Protein AF-Q4T1U1-F1 (afdb_monomer)

Secondary structure (DSSP, 8-state):
---------S--HHHHHHHHHHHHHHHHHHHHHHHHHHHHHHHHHHHHHHHHHHHHHHHHHHHHHHHHHHHHHHHHHHHHHHHHHHHHHHHHHHHHHHHHHEEEEEEEE-SSEEEEEEEE--SS-S----PPPEEEEEEE-TTS-EEEE-----

pLDDT: mean 87.22, std 16.29, range [34.69, 98.75]

Organism: Tetraodon nigroviridis (NCBI:txid99883)

Nearest PDB structures (foldseek):
  2ckq-assembly1_A  TM=6.109E-01  e=9.818E-01  Homo sapiens
  8bi5-assembly1_A  TM=6.460E-01  e=3.089E+00  Homo sapiens
  6m1u-assembly1_A  TM=4.892E-01  e=1.553E+00  Homo sapiens
  3g15-assembly1_A  TM=6.354E-01  e=3.669E+00  Homo sapiens
  2ckq-assembly1_B  TM=6.190E-01  e=4.357E+00  Homo sapiens

Sequence (154 aa):
MTQAGTSQPEGGARGRWKALKAESRSWVEQTEDLLWSLQDRIQQVHSRRQKVSELIQDLDHRKQQSVQLREARAEEGRRQLTERQQVGDKLQVQLSVLQELMQCHLLSIDQSELSVELRPRPPCSDQTSELDPLRLSVSWSQGDHFQLQVPAIS

Foldseek 3Di:
DDDDDDDDPPDPPVNVVVVVVVVVVVVVVVVVVVVVVVVVVVVVVVVVVVVVVVVVVVVVVVVVVVVVVVVVVVVVVVVVVVVVVVVVVVVVVVVVVQVVQWDKAFPDDDPFKTKIWIFGDDPDDPDDDRDDIWIWMWGHDPPPDIDIDTDDDD

Structure (mmCIF, N/CA/C/O backbone):
data_AF-Q4T1U1-F1
#
_entry.id   AF-Q4T1U1-F1
#
loop_
_atom_site.group_PDB
_atom_site.id
_atom_site.type_symbol
_atom_site.label_atom_id
_atom_site.label_alt_id
_atom_site.label_comp_id
_atom_site.label_asym_id
_atom_site.label_entity_id
_atom_site.label_seq_id
_atom_site.pdbx_PDB_ins_code
_atom_site.Cartn_x
_atom_site.Cartn_y
_atom_site.Cartn_z
_atom_site.occupancy
_atom_site.B_iso_or_equiv
_atom_site.auth_seq_id
_atom_site.auth_comp_id
_atom_site.auth_asym_id
_atom_site.auth_atom_id
_atom_site.pdbx_PDB_model_num
ATOM 1 N N . MET A 1 1 ? 59.761 -30.816 -67.387 1.00 34.69 1 MET A N 1
ATOM 2 C CA . MET A 1 1 ? 60.739 -29.741 -67.116 1.00 34.69 1 MET A CA 1
ATOM 3 C C . MET A 1 1 ? 60.367 -28.590 -68.038 1.00 34.69 1 MET A C 1
ATOM 5 O O . MET A 1 1 ? 60.332 -28.836 -69.229 1.00 34.69 1 MET A O 1
ATOM 9 N N . THR A 1 2 ? 59.958 -27.387 -67.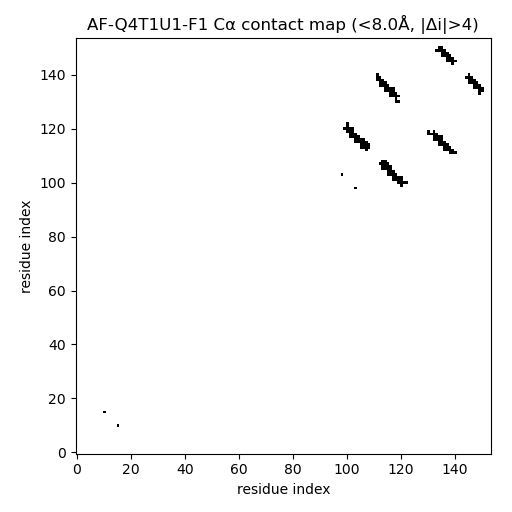641 1.00 36.94 2 THR A N 1
ATOM 10 C CA . THR A 1 2 ? 59.922 -26.639 -66.366 1.00 36.94 2 THR A CA 1
ATOM 11 C C . THR A 1 2 ? 59.009 -25.429 -66.696 1.00 36.94 2 THR A C 1
ATOM 13 O O . THR A 1 2 ? 59.142 -24.896 -67.791 1.00 36.94 2 THR A O 1
ATOM 16 N N . GLN A 1 3 ? 57.886 -25.203 -65.990 1.00 43.34 3 GLN A N 1
ATOM 17 C C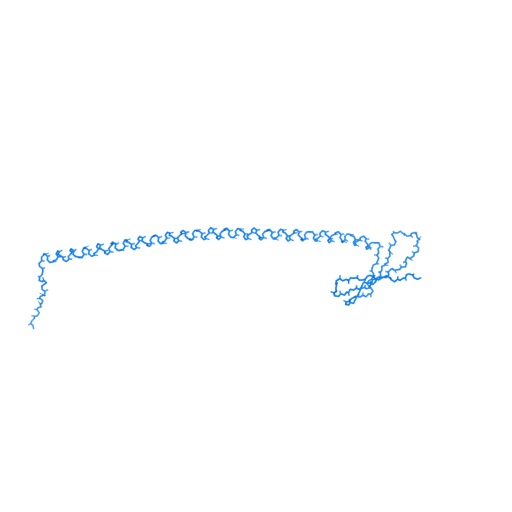A . GLN A 1 3 ? 57.668 -24.076 -65.044 1.00 43.34 3 GLN A CA 1
ATOM 18 C C . GLN A 1 3 ? 58.018 -22.679 -65.621 1.00 43.34 3 GLN A C 1
ATOM 20 O O . GLN A 1 3 ? 59.066 -22.525 -66.223 1.00 43.34 3 GLN A O 1
ATOM 25 N N . ALA A 1 4 ? 57.311 -21.573 -65.395 1.00 41.84 4 ALA A N 1
ATOM 26 C CA . ALA A 1 4 ? 56.090 -21.218 -64.673 1.00 41.84 4 ALA A CA 1
ATOM 27 C C . ALA A 1 4 ? 55.828 -19.719 -64.955 1.00 41.84 4 ALA A C 1
ATOM 29 O O . ALA A 1 4 ? 56.787 -18.978 -65.143 1.00 41.84 4 ALA A O 1
ATOM 30 N N . GLY A 1 5 ? 54.568 -19.279 -64.830 1.00 42.78 5 GLY A N 1
ATOM 31 C CA . GLY A 1 5 ? 54.199 -17.901 -64.464 1.00 42.78 5 GLY A CA 1
ATOM 32 C C . GLY A 1 5 ? 54.347 -16.837 -65.566 1.00 42.78 5 GLY A C 1
ATOM 33 O O . GLY A 1 5 ? 55.199 -16.931 -66.430 1.00 42.78 5 GLY A O 1
ATOM 34 N N . THR A 1 6 ? 53.546 -15.781 -65.627 1.00 40.78 6 THR A N 1
ATOM 35 C CA . THR A 1 6 ? 52.566 -15.229 -64.689 1.00 40.78 6 THR A CA 1
ATOM 36 C C . THR A 1 6 ? 51.543 -14.433 -65.501 1.00 40.78 6 THR A C 1
ATOM 38 O O . THR A 1 6 ? 51.885 -13.672 -66.403 1.00 40.78 6 THR A O 1
ATOM 41 N N . SER A 1 7 ? 50.264 -14.620 -65.193 1.00 50.56 7 SER A N 1
ATOM 42 C CA . SER A 1 7 ? 49.146 -13.895 -65.794 1.00 50.56 7 SER A CA 1
ATOM 43 C C . SER A 1 7 ? 49.225 -12.418 -65.391 1.00 50.56 7 SER A C 1
ATOM 45 O O . SER A 1 7 ? 48.908 -12.056 -64.260 1.00 50.56 7 SER A O 1
ATOM 47 N N . GLN A 1 8 ? 49.700 -11.563 -66.293 1.00 52.97 8 GLN A N 1
ATOM 48 C CA . GLN A 1 8 ? 49.805 -10.121 -66.077 1.00 52.97 8 GLN A CA 1
ATOM 49 C C . GLN A 1 8 ? 48.425 -9.472 -66.295 1.00 52.97 8 GLN A C 1
ATOM 51 O O . GLN A 1 8 ? 47.844 -9.666 -67.364 1.00 52.97 8 GLN A O 1
ATOM 56 N N . PRO A 1 9 ? 47.856 -8.718 -65.333 1.00 53.97 9 PRO A N 1
ATOM 57 C CA . PRO A 1 9 ? 46.561 -8.086 -65.535 1.00 53.97 9 PRO A CA 1
ATOM 58 C C . PRO A 1 9 ? 46.718 -6.916 -66.511 1.00 53.97 9 PRO A C 1
ATOM 60 O O . PRO A 1 9 ? 47.520 -6.006 -66.301 1.00 53.97 9 PRO A O 1
ATOM 63 N N . GLU A 1 10 ? 45.933 -6.950 -67.582 1.00 55.19 10 GLU A N 1
ATOM 64 C CA . GLU A 1 10 ? 45.975 -6.092 -68.775 1.00 55.19 10 GLU A CA 1
ATOM 65 C C . GLU A 1 10 ? 45.545 -4.620 -68.547 1.00 55.19 10 GLU A C 1
ATOM 67 O O . GLU A 1 10 ? 45.010 -3.944 -69.424 1.00 55.19 10 GLU A O 1
ATOM 72 N N . GLY A 1 11 ? 45.768 -4.076 -67.350 1.00 61.84 11 GLY A N 1
ATOM 73 C CA . GLY A 1 11 ? 45.411 -2.708 -66.989 1.00 61.84 11 GLY A CA 1
ATOM 74 C C . GLY A 1 11 ? 46.605 -1.964 -66.412 1.00 61.84 11 GLY A C 1
ATOM 75 O O . GLY A 1 11 ? 46.918 -2.121 -65.236 1.00 61.84 11 GLY A O 1
ATOM 76 N N . GLY A 1 12 ? 47.248 -1.109 -67.212 1.00 82.88 12 GLY A N 1
ATOM 77 C CA . GLY A 1 12 ? 48.345 -0.245 -66.752 1.00 82.88 12 GLY A CA 1
ATOM 78 C C . GLY A 1 12 ? 47.951 0.702 -65.601 1.00 82.88 12 GLY A C 1
ATOM 79 O O . GLY A 1 12 ? 46.837 0.658 -65.078 1.00 82.88 12 GLY A O 1
ATOM 80 N N . ALA A 1 13 ? 48.838 1.629 -65.224 1.00 86.12 13 ALA A N 1
ATOM 81 C CA . ALA A 1 13 ? 48.653 2.549 -64.086 1.00 86.12 13 ALA A CA 1
ATOM 82 C C . ALA A 1 13 ? 47.257 3.220 -64.009 1.00 86.12 13 ALA A C 1
ATOM 84 O O . ALA A 1 13 ? 46.685 3.367 -62.929 1.00 86.12 13 ALA A O 1
ATOM 85 N N . ARG A 1 14 ? 46.656 3.544 -65.163 1.00 86.06 14 ARG A N 1
ATOM 86 C CA . ARG A 1 14 ? 45.289 4.080 -65.282 1.00 86.06 14 ARG A CA 1
ATOM 87 C C . ARG A 1 14 ? 44.198 3.134 -64.762 1.00 86.06 14 ARG A C 1
ATOM 89 O O . ARG A 1 14 ? 43.243 3.608 -64.153 1.00 86.06 14 ARG A O 1
ATOM 96 N N . GLY A 1 15 ? 44.291 1.835 -65.044 1.00 88.88 15 GLY A N 1
ATOM 97 C CA . GLY A 1 15 ? 43.314 0.837 -64.593 1.00 88.88 15 GLY A CA 1
ATOM 98 C C . GLY A 1 15 ? 43.328 0.698 -63.073 1.00 88.88 15 GLY A C 1
ATOM 99 O O . GLY A 1 15 ? 42.284 0.807 -62.434 1.00 88.88 15 GLY A O 1
ATOM 100 N N . ARG A 1 16 ? 44.530 0.598 -62.492 1.00 90.62 16 ARG A N 1
ATOM 101 C CA . ARG A 1 16 ? 44.741 0.557 -61.035 1.00 90.62 16 ARG A CA 1
ATOM 102 C C . ARG A 1 16 ? 44.213 1.811 -60.332 1.00 90.62 16 ARG A C 1
ATOM 104 O O . ARG A 1 16 ? 43.533 1.701 -59.321 1.00 90.62 16 ARG A O 1
ATOM 111 N N . TRP A 1 17 ? 44.448 2.996 -60.902 1.00 88.56 17 TRP A N 1
ATOM 112 C CA . TRP A 1 17 ? 43.911 4.256 -60.371 1.00 88.56 17 TRP A CA 1
ATOM 113 C C . TRP A 1 17 ? 42.379 4.323 -60.407 1.00 88.56 17 TRP A C 1
ATOM 115 O O . TRP A 1 17 ? 41.758 4.844 -59.483 1.00 88.56 17 TRP A O 1
ATOM 125 N N . LYS A 1 18 ? 41.746 3.790 -61.459 1.00 93.62 18 LYS A N 1
ATOM 126 C CA . LYS A 1 18 ? 40.280 3.707 -61.534 1.00 93.62 18 LYS A CA 1
ATOM 127 C C . LYS A 1 18 ? 39.702 2.748 -60.496 1.00 93.62 18 LYS A C 1
ATOM 129 O O . LYS A 1 18 ? 38.710 3.105 -59.871 1.00 93.62 18 LYS A O 1
ATOM 134 N N . ALA A 1 19 ? 40.321 1.580 -60.316 1.00 93.94 19 ALA A N 1
ATOM 135 C CA . ALA A 1 19 ? 39.912 0.612 -59.301 1.00 93.94 19 ALA A CA 1
ATOM 136 C C . ALA A 1 19 ? 40.001 1.223 -57.896 1.00 93.94 19 ALA A C 1
ATOM 138 O O . ALA A 1 19 ? 39.010 1.232 -57.176 1.00 93.94 19 ALA A O 1
ATOM 139 N N . LEU A 1 20 ? 41.130 1.862 -57.573 1.00 94.88 20 LEU A N 1
ATOM 140 C CA . LEU A 1 20 ? 41.321 2.542 -56.291 1.00 94.88 20 LEU A CA 1
ATOM 141 C C . LEU A 1 20 ? 40.306 3.674 -56.066 1.00 94.88 20 LEU A C 1
ATOM 143 O O . LEU A 1 20 ? 39.796 3.849 -54.966 1.00 94.88 20 LEU A O 1
ATOM 147 N N . LYS A 1 21 ? 39.971 4.447 -57.106 1.00 94.94 21 LYS A N 1
ATOM 148 C CA . LYS A 1 21 ? 38.922 5.474 -57.014 1.00 94.94 21 LYS A CA 1
ATOM 149 C C . LYS A 1 21 ? 37.540 4.886 -56.747 1.00 94.94 21 LYS A C 1
ATOM 151 O O . LYS A 1 21 ? 36.772 5.495 -56.011 1.00 94.94 21 LYS A O 1
ATOM 156 N N . ALA A 1 22 ? 37.205 3.764 -57.380 1.00 94.81 22 ALA A N 1
ATOM 157 C CA . ALA A 1 22 ? 35.930 3.089 -57.159 1.00 94.81 22 ALA A CA 1
ATOM 158 C C . ALA A 1 22 ? 35.849 2.528 -55.732 1.00 94.81 22 ALA A C 1
ATOM 160 O O . ALA A 1 22 ? 34.850 2.740 -55.053 1.00 94.81 22 ALA A O 1
ATOM 161 N N . GLU A 1 23 ? 36.930 1.910 -55.256 1.00 95.12 23 GLU A N 1
AT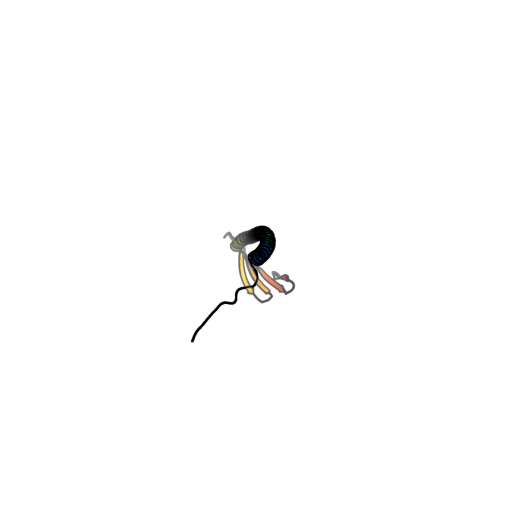OM 162 C CA . GLU A 1 23 ? 37.063 1.429 -53.879 1.00 95.12 23 GLU A CA 1
ATOM 163 C C . GLU A 1 23 ? 36.956 2.575 -52.866 1.00 95.12 23 GLU A C 1
ATOM 165 O O . GLU A 1 23 ? 36.175 2.490 -51.926 1.00 95.12 23 GLU A O 1
ATOM 170 N N . SER A 1 24 ? 37.651 3.692 -53.103 1.00 95.31 24 SER A N 1
ATOM 171 C CA . SER A 1 24 ? 37.570 4.875 -52.242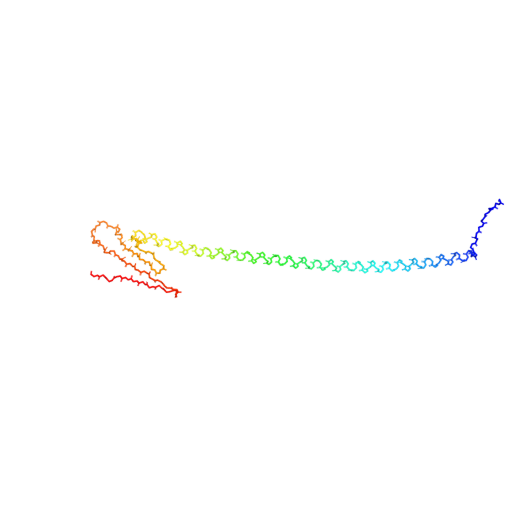 1.00 95.31 24 SER A CA 1
ATOM 172 C C . SER A 1 24 ? 36.153 5.451 -52.168 1.00 95.31 24 SER A C 1
ATOM 174 O O . SER A 1 24 ? 35.734 5.835 -51.082 1.00 95.31 24 SER A O 1
ATOM 176 N N . ARG A 1 25 ? 35.397 5.489 -53.277 1.00 95.88 25 ARG A N 1
ATOM 177 C CA . ARG A 1 25 ? 33.985 5.920 -53.258 1.00 95.88 25 ARG A CA 1
ATOM 178 C C . ARG A 1 25 ? 33.100 4.953 -52.483 1.00 95.88 25 ARG A C 1
ATOM 180 O O . ARG A 1 25 ? 32.321 5.400 -51.656 1.00 95.88 25 ARG A O 1
ATOM 187 N N . SER A 1 26 ? 33.261 3.651 -52.712 1.00 96.31 26 SER A N 1
ATOM 188 C CA . SER A 1 26 ? 32.488 2.634 -51.996 1.00 96.31 26 SER A CA 1
ATOM 189 C C . SER A 1 26 ? 32.765 2.667 -50.494 1.00 96.31 26 SER A C 1
ATOM 191 O O . SER A 1 26 ? 31.846 2.526 -49.698 1.00 96.31 26 SER A O 1
ATOM 193 N N . TRP A 1 27 ? 34.014 2.908 -50.090 1.00 96.50 27 TRP A N 1
ATOM 194 C CA . TRP A 1 27 ? 34.359 3.070 -48.680 1.00 96.50 27 TRP A CA 1
ATOM 195 C C . TRP A 1 27 ? 33.699 4.311 -48.069 1.00 96.50 27 TRP A C 1
ATOM 197 O O . TRP A 1 27 ? 33.177 4.229 -46.963 1.00 96.50 27 TRP A O 1
ATOM 207 N N . VAL A 1 28 ? 33.662 5.432 -48.801 1.00 97.00 28 VAL A N 1
ATOM 208 C CA . VAL A 1 28 ? 32.955 6.647 -48.363 1.00 97.00 28 VAL A CA 1
ATOM 209 C C . VAL A 1 28 ? 31.465 6.368 -48.163 1.00 97.00 28 VAL A C 1
ATOM 211 O O . VAL A 1 28 ? 30.957 6.632 -47.077 1.00 97.00 28 VAL A O 1
ATOM 214 N N . GLU A 1 29 ? 30.798 5.755 -49.142 1.00 97.19 29 GLU A N 1
ATOM 215 C CA . GLU A 1 29 ? 29.378 5.377 -49.039 1.00 97.19 29 GLU A CA 1
ATOM 216 C C . GLU A 1 29 ? 29.127 4.470 -47.820 1.00 97.19 29 GLU A C 1
ATOM 218 O O . GLU A 1 29 ? 28.255 4.748 -47.001 1.00 97.19 29 GLU A O 1
ATOM 223 N N . GLN A 1 30 ? 29.966 3.447 -47.617 1.00 97.38 30 GLN A N 1
ATOM 224 C CA . GLN A 1 30 ? 29.866 2.556 -46.453 1.00 97.38 30 GLN A CA 1
ATOM 225 C C . GLN A 1 30 ? 30.055 3.297 -45.123 1.00 97.38 30 GLN A C 1
ATOM 227 O O . GLN A 1 30 ? 29.373 2.999 -44.139 1.00 97.38 30 GLN A O 1
ATOM 232 N N . THR A 1 31 ? 30.988 4.252 -45.060 1.00 97.25 31 THR A N 1
ATOM 233 C CA . THR A 1 31 ? 31.178 5.061 -43.852 1.00 97.25 31 THR A CA 1
ATOM 234 C C . THR A 1 31 ? 30.015 6.014 -43.599 1.00 97.25 31 THR A C 1
ATOM 236 O O . THR A 1 31 ? 29.643 6.195 -42.441 1.00 97.25 31 THR A O 1
ATOM 239 N N . GLU A 1 32 ? 29.412 6.585 -44.642 1.00 98.12 32 GLU A N 1
ATOM 240 C CA . GLU A 1 32 ? 28.232 7.447 -44.523 1.00 98.12 32 GLU A CA 1
ATOM 241 C C . GLU A 1 32 ? 27.013 6.660 -44.027 1.00 98.12 32 GLU A C 1
ATOM 243 O O . GLU A 1 32 ? 26.355 7.093 -43.080 1.00 98.12 32 GLU A O 1
ATOM 248 N N . ASP A 1 33 ? 26.767 5.465 -44.570 1.00 98.19 33 ASP A N 1
ATOM 249 C CA . ASP A 1 33 ? 25.696 4.574 -44.106 1.00 98.19 33 ASP A CA 1
ATOM 250 C C . ASP A 1 33 ? 25.882 4.181 -42.633 1.00 98.19 33 ASP A C 1
ATOM 252 O O . ASP A 1 33 ? 24.935 4.188 -41.837 1.00 98.19 33 ASP A O 1
ATOM 256 N N . LEU A 1 34 ? 27.124 3.877 -42.236 1.00 98.31 34 LEU A N 1
ATOM 257 C CA . LEU A 1 34 ? 27.445 3.572 -40.845 1.00 98.31 34 LEU A CA 1
ATOM 258 C C . LEU A 1 34 ? 27.222 4.786 -39.934 1.00 98.31 34 LEU A C 1
ATOM 260 O O . LEU A 1 34 ? 26.678 4.627 -38.840 1.00 98.31 34 LEU A O 1
ATOM 264 N N . LEU A 1 35 ? 27.609 5.990 -40.366 1.00 98.56 35 LEU A N 1
ATOM 265 C CA . LEU A 1 35 ? 27.376 7.223 -39.612 1.00 98.56 35 LEU A CA 1
ATOM 266 C C . LEU A 1 35 ? 25.880 7.478 -39.409 1.00 98.56 35 LEU A C 1
ATOM 268 O O . LEU A 1 35 ? 25.468 7.751 -38.279 1.00 98.56 35 LEU A O 1
ATOM 272 N N . TRP A 1 36 ? 25.062 7.306 -40.452 1.00 98.62 36 TRP A N 1
ATOM 273 C CA . TRP A 1 36 ? 23.605 7.415 -40.344 1.00 98.62 36 TRP A CA 1
ATOM 274 C C . TRP A 1 36 ? 23.020 6.395 -39.366 1.00 98.62 36 TRP A C 1
ATOM 276 O O . TRP A 1 36 ? 22.237 6.760 -38.487 1.00 98.62 36 TRP A O 1
ATOM 286 N N . SER A 1 37 ? 23.442 5.130 -39.456 1.00 98.50 37 SER A N 1
ATOM 287 C CA . SER A 1 37 ? 22.982 4.077 -38.543 1.00 98.50 37 SER A CA 1
ATOM 288 C C . SER A 1 37 ? 23.381 4.344 -37.087 1.00 98.50 37 SER A C 1
ATOM 290 O O . SER A 1 37 ? 22.577 4.157 -36.169 1.00 98.50 37 SER A O 1
ATOM 292 N N . LEU A 1 38 ? 24.609 4.816 -36.850 1.00 98.56 38 LEU A N 1
ATOM 293 C CA . LEU A 1 38 ? 25.064 5.192 -35.512 1.00 98.56 38 LEU A CA 1
ATOM 294 C C . LEU A 1 38 ? 24.271 6.379 -34.966 1.00 98.56 38 LEU A C 1
ATOM 296 O O . LEU A 1 38 ? 23.912 6.372 -33.787 1.00 98.56 38 LEU A O 1
ATOM 300 N N . GLN A 1 39 ? 23.964 7.368 -35.804 1.00 98.44 39 GLN A N 1
ATOM 301 C CA . GLN A 1 39 ? 23.180 8.529 -35.401 1.00 98.44 39 GLN A CA 1
ATOM 302 C C . GLN A 1 39 ? 21.750 8.145 -35.001 1.00 98.44 39 GLN A C 1
ATOM 304 O O . GLN A 1 39 ? 21.301 8.543 -33.923 1.00 98.44 39 GLN A O 1
ATOM 309 N N . ASP A 1 40 ? 21.075 7.315 -35.798 1.00 98.56 40 ASP A N 1
ATOM 310 C CA . ASP A 1 40 ? 19.749 6.777 -35.464 1.00 98.56 40 ASP A CA 1
ATOM 311 C C . ASP A 1 40 ? 19.786 5.991 -34.144 1.00 98.56 40 ASP A C 1
ATOM 313 O O . ASP A 1 40 ? 18.994 6.216 -33.224 1.00 98.56 40 ASP A O 1
ATOM 317 N N . ARG A 1 41 ? 20.802 5.138 -33.973 1.00 98.56 41 ARG A N 1
ATOM 318 C CA . ARG A 1 41 ? 20.952 4.348 -32.749 1.00 98.56 41 ARG A CA 1
ATOM 319 C C . ARG A 1 41 ? 21.213 5.209 -31.517 1.00 98.56 41 ARG A C 1
ATOM 321 O O . ARG A 1 41 ? 20.698 4.903 -30.439 1.00 98.56 41 ARG A O 1
ATOM 328 N N . ILE A 1 42 ? 21.979 6.291 -31.652 1.00 98.50 42 ILE A N 1
ATOM 329 C CA . ILE A 1 42 ? 22.174 7.273 -30.582 1.00 98.50 42 ILE 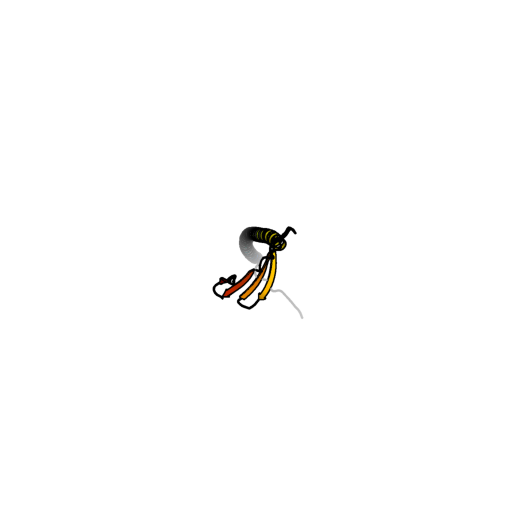A CA 1
ATOM 330 C C . ILE A 1 42 ? 20.832 7.908 -30.216 1.00 98.50 42 ILE A C 1
ATOM 332 O O . ILE A 1 42 ? 20.499 7.950 -29.030 1.00 98.50 42 ILE A O 1
ATOM 336 N N . GLN A 1 43 ? 20.040 8.353 -31.192 1.00 98.56 43 GLN A N 1
ATOM 337 C CA . GLN A 1 43 ? 18.719 8.935 -30.934 1.00 98.56 43 GLN A CA 1
ATOM 338 C C . GLN A 1 43 ? 17.795 7.940 -30.227 1.00 98.56 43 GLN A C 1
ATOM 340 O O . GLN A 1 43 ? 17.204 8.272 -29.198 1.00 98.56 43 GLN A O 1
ATOM 345 N N . GLN A 1 44 ? 17.766 6.687 -30.680 1.00 98.56 44 GLN A N 1
ATOM 346 C CA . GLN A 1 44 ? 16.982 5.634 -30.043 1.00 98.56 44 GLN A CA 1
ATOM 347 C C . GLN A 1 44 ? 17.395 5.411 -28.580 1.00 98.56 44 GLN A C 1
ATOM 349 O O . GLN A 1 44 ? 16.540 5.262 -27.702 1.00 98.56 44 GLN A O 1
ATOM 354 N N . VAL A 1 45 ? 18.700 5.400 -28.286 1.00 98.62 45 VAL A N 1
ATOM 355 C CA . VAL A 1 45 ? 19.201 5.289 -26.907 1.00 98.62 45 VAL A CA 1
ATOM 356 C C . VAL A 1 45 ? 18.738 6.474 -26.059 1.00 98.62 45 VAL A C 1
ATOM 358 O O . VAL A 1 45 ? 18.339 6.262 -24.913 1.00 98.62 45 VAL A O 1
ATOM 361 N N . HIS A 1 46 ? 18.737 7.692 -26.602 1.00 98.69 46 HIS A N 1
ATOM 362 C CA . HIS A 1 46 ? 18.246 8.874 -25.890 1.00 98.69 46 HIS A CA 1
ATOM 363 C C . HIS A 1 46 ? 16.748 8.773 -25.584 1.00 98.69 46 HIS A C 1
ATOM 365 O O . HIS A 1 46 ? 16.362 8.917 -24.423 1.00 98.69 46 HIS A O 1
ATOM 371 N N . SER A 1 47 ? 15.914 8.426 -26.568 1.00 98.62 47 SER A N 1
ATOM 372 C CA . SER A 1 47 ? 14.467 8.257 -26.363 1.00 98.62 47 SER A CA 1
ATOM 373 C C . SER A 1 47 ? 14.160 7.175 -25.328 1.00 98.62 47 SER A C 1
ATOM 375 O O . SER A 1 47 ? 13.319 7.359 -24.448 1.00 98.62 47 SER A O 1
ATOM 377 N N . ARG A 1 48 ? 14.883 6.049 -25.380 1.00 98.69 48 ARG A N 1
ATOM 378 C CA . ARG A 1 48 ? 14.736 4.969 -24.395 1.00 98.69 48 ARG A CA 1
ATOM 379 C C . ARG A 1 48 ? 15.146 5.416 -22.996 1.00 98.69 48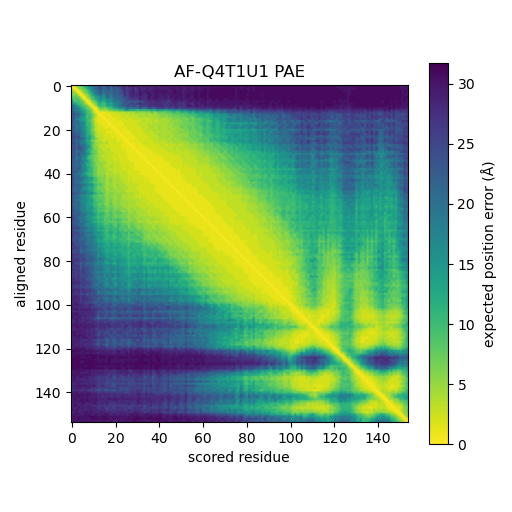 ARG A C 1
ATOM 381 O O . ARG A 1 48 ? 14.442 5.099 -22.042 1.00 98.69 48 ARG A O 1
ATOM 388 N N . ARG A 1 49 ? 16.252 6.158 -22.861 1.00 98.75 49 ARG A N 1
ATOM 389 C CA . ARG A 1 49 ? 16.688 6.719 -21.571 1.00 98.75 49 ARG A CA 1
ATOM 390 C C . ARG A 1 49 ? 15.638 7.658 -20.993 1.00 98.75 49 ARG A C 1
ATOM 392 O O . ARG A 1 49 ? 15.288 7.494 -19.831 1.00 98.75 49 ARG A O 1
ATOM 399 N N . GLN A 1 50 ? 15.088 8.560 -21.805 1.00 98.75 50 GLN A N 1
ATOM 400 C CA . GLN A 1 50 ? 14.018 9.458 -21.374 1.00 98.75 50 GLN A CA 1
ATOM 401 C C . GLN A 1 50 ? 12.797 8.674 -20.880 1.00 98.75 50 GLN A C 1
ATOM 403 O O . GLN A 1 50 ? 12.310 8.927 -19.780 1.00 98.75 50 GLN A O 1
ATOM 408 N N . LYS A 1 51 ? 12.354 7.663 -21.639 1.00 98.62 51 LYS A N 1
ATOM 409 C CA . LYS A 1 51 ? 11.218 6.826 -21.233 1.00 98.62 51 LYS A CA 1
ATOM 410 C C . LYS A 1 51 ? 11.466 6.115 -19.903 1.00 98.62 51 LYS A C 1
ATOM 412 O O . LYS A 1 51 ? 10.570 6.043 -19.068 1.00 98.62 51 LYS A O 1
ATOM 417 N N . VAL A 1 52 ? 12.674 5.593 -19.695 1.00 98.75 52 VAL A N 1
ATOM 418 C CA . VAL A 1 52 ? 13.053 4.956 -18.425 1.00 98.75 52 VAL A CA 1
ATOM 419 C C . VAL A 1 52 ? 13.041 5.970 -17.282 1.00 98.75 52 VAL A C 1
ATOM 421 O O . VAL A 1 52 ? 12.516 5.658 -16.218 1.00 98.75 52 VAL A O 1
ATOM 424 N N . SER A 1 53 ? 13.549 7.186 -17.493 1.00 98.69 53 SER A N 1
ATOM 425 C CA . SER A 1 53 ? 13.498 8.251 -16.485 1.00 98.69 53 SER A CA 1
ATOM 426 C C . SER A 1 53 ? 12.064 8.615 -16.090 1.00 98.69 53 SER A C 1
ATOM 428 O O . SER A 1 53 ? 11.782 8.716 -14.898 1.00 98.69 53 SER A O 1
ATOM 430 N N . GLU A 1 54 ? 11.148 8.736 -17.055 1.00 98.69 54 GLU A N 1
ATOM 431 C CA . GLU A 1 54 ? 9.718 8.970 -16.787 1.00 98.69 54 GLU A CA 1
ATOM 432 C C . GLU A 1 54 ? 9.102 7.835 -15.956 1.00 98.69 54 GLU A C 1
ATOM 434 O O . GLU A 1 54 ? 8.410 8.084 -14.970 1.00 98.69 54 GLU A O 1
ATOM 439 N N . LEU A 1 55 ? 9.376 6.578 -16.322 1.00 98.69 55 LEU A N 1
ATOM 440 C CA . LEU A 1 55 ? 8.842 5.415 -15.609 1.00 98.69 55 LEU A CA 1
ATOM 441 C C . LEU A 1 55 ? 9.384 5.300 -14.181 1.00 98.69 55 LEU A C 1
ATOM 443 O O . LEU A 1 55 ? 8.650 4.881 -13.290 1.00 98.69 55 LEU A O 1
ATOM 447 N N . ILE A 1 56 ? 10.645 5.672 -13.950 1.00 98.69 56 ILE A N 1
ATOM 448 C CA . ILE A 1 56 ? 11.230 5.703 -12.603 1.00 98.69 56 ILE A CA 1
ATOM 449 C C . ILE A 1 56 ? 10.513 6.745 -11.739 1.00 98.69 56 ILE A C 1
ATOM 451 O O . ILE A 1 56 ? 10.109 6.421 -10.627 1.00 98.69 56 ILE A O 1
ATOM 455 N N . GLN A 1 57 ? 10.288 7.956 -12.259 1.00 98.62 57 GLN A N 1
ATOM 456 C CA . GLN A 1 57 ? 9.568 9.007 -11.529 1.00 98.62 57 GLN A CA 1
ATOM 457 C C . GLN A 1 57 ? 8.133 8.587 -11.184 1.00 98.62 57 GLN A C 1
ATOM 459 O O . GLN A 1 57 ? 7.681 8.770 -10.055 1.00 98.62 57 GLN A O 1
ATOM 464 N N . ASP A 1 58 ? 7.431 7.976 -12.137 1.00 98.62 58 ASP A N 1
ATOM 465 C CA . ASP A 1 58 ? 6.078 7.454 -11.941 1.00 98.62 58 ASP A CA 1
ATOM 466 C C . ASP A 1 58 ? 6.041 6.309 -10.907 1.00 98.62 58 ASP A C 1
ATOM 468 O O . ASP A 1 58 ? 5.172 6.266 -10.031 1.00 98.62 58 ASP A O 1
ATOM 472 N N . LEU A 1 59 ? 7.022 5.400 -10.939 1.00 98.56 59 LEU A N 1
ATOM 473 C CA . LEU A 1 59 ? 7.171 4.354 -9.923 1.00 98.56 59 LEU A CA 1
ATOM 474 C C . LEU A 1 59 ? 7.449 4.928 -8.531 1.00 98.56 59 LEU A C 1
ATOM 476 O O . LEU A 1 59 ? 6.837 4.466 -7.565 1.00 98.56 59 LEU A O 1
ATOM 480 N N . ASP A 1 60 ? 8.323 5.927 -8.422 1.00 98.62 60 ASP A N 1
ATOM 481 C CA . ASP A 1 60 ? 8.626 6.588 -7.151 1.00 98.62 60 ASP A CA 1
ATOM 482 C C . ASP A 1 60 ? 7.394 7.297 -6.584 1.00 98.62 60 ASP A C 1
ATOM 484 O O . ASP A 1 60 ? 7.089 7.146 -5.397 1.00 98.62 60 ASP A O 1
ATOM 488 N N . HIS A 1 61 ? 6.625 7.984 -7.431 1.00 98.50 61 HIS A N 1
ATOM 489 C CA . HIS A 1 61 ? 5.378 8.624 -7.020 1.00 98.50 61 HIS A CA 1
ATOM 490 C C . HIS A 1 61 ? 4.353 7.603 -6.506 1.00 98.50 61 HIS A C 1
ATOM 492 O O . HIS A 1 61 ? 3.828 7.741 -5.397 1.00 98.50 61 HIS A O 1
ATOM 498 N N . ARG A 1 62 ? 4.122 6.513 -7.253 1.00 98.50 62 ARG A N 1
ATOM 499 C CA . ARG A 1 62 ? 3.221 5.431 -6.814 1.00 98.50 62 ARG A CA 1
ATOM 500 C C . ARG A 1 62 ? 3.681 4.776 -5.517 1.00 98.50 62 ARG A C 1
ATOM 502 O O . ARG A 1 62 ? 2.857 4.443 -4.663 1.00 98.50 62 ARG A O 1
ATOM 509 N N . LYS A 1 63 ? 4.991 4.579 -5.352 1.00 98.38 63 LYS A N 1
ATOM 510 C CA . LYS A 1 63 ? 5.564 4.024 -4.122 1.00 98.38 63 LYS A CA 1
ATOM 511 C C . LYS A 1 63 ? 5.266 4.933 -2.930 1.00 98.38 63 LYS A C 1
ATOM 513 O O . LYS A 1 63 ? 4.817 4.431 -1.902 1.00 98.38 63 LYS A O 1
ATOM 518 N N . GLN A 1 64 ? 5.467 6.243 -3.072 1.00 98.31 64 GLN A N 1
ATOM 519 C CA . GLN A 1 64 ? 5.156 7.221 -2.024 1.00 98.31 64 GLN A CA 1
ATOM 520 C C . GLN A 1 64 ? 3.664 7.219 -1.675 1.00 98.31 64 GLN A C 1
ATOM 522 O O . GLN A 1 64 ? 3.313 7.117 -0.500 1.00 98.31 64 GLN A O 1
ATOM 527 N N . GLN A 1 65 ? 2.787 7.226 -2.680 1.00 98.25 65 GLN A N 1
ATOM 528 C CA . GLN A 1 65 ? 1.339 7.161 -2.471 1.00 98.25 65 GLN A CA 1
ATOM 529 C C . GLN A 1 65 ? 0.921 5.881 -1.728 1.00 98.25 65 GLN A C 1
ATOM 531 O O . GLN A 1 65 ? 0.102 5.922 -0.811 1.00 98.25 65 GLN A O 1
ATOM 536 N N . SER A 1 66 ? 1.505 4.732 -2.084 1.00 98.31 66 SER A N 1
ATOM 537 C CA . SER A 1 66 ? 1.231 3.461 -1.405 1.00 98.31 66 SER A CA 1
ATOM 538 C C . SER A 1 66 ? 1.650 3.484 0.067 1.00 98.31 66 SER A C 1
ATOM 540 O O . SER A 1 66 ? 0.933 2.942 0.911 1.00 98.31 66 SER A O 1
ATOM 542 N N . VAL A 1 67 ? 2.790 4.106 0.383 1.00 98.44 67 VAL A N 1
ATOM 543 C CA . VAL A 1 67 ? 3.249 4.275 1.769 1.00 98.44 67 VAL A CA 1
ATOM 544 C C . VAL A 1 67 ? 2.270 5.148 2.552 1.00 98.44 67 VAL A C 1
ATOM 546 O O . VAL A 1 67 ? 1.785 4.697 3.586 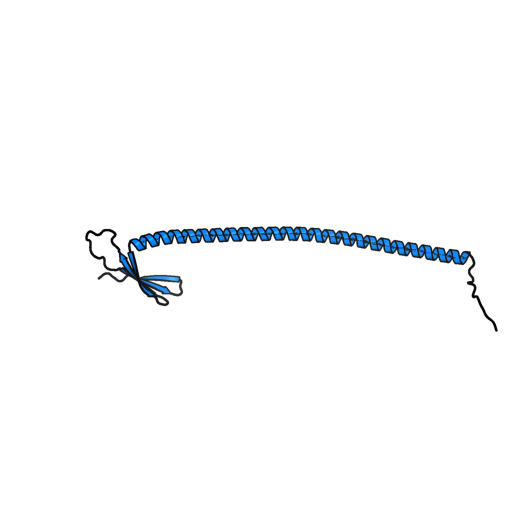1.00 98.44 67 VAL A O 1
ATOM 549 N N . GLN A 1 68 ? 1.881 6.307 2.015 1.00 98.12 68 GLN A N 1
ATOM 550 C CA . GLN A 1 68 ? 0.930 7.215 2.671 1.00 98.12 68 GLN A CA 1
ATOM 551 C C . GLN A 1 68 ? -0.426 6.552 2.944 1.00 98.12 68 GLN A C 1
ATOM 553 O O . GLN A 1 68 ? -0.969 6.666 4.040 1.00 98.12 68 GLN A O 1
ATOM 558 N N . LEU A 1 69 ? -0.967 5.805 1.976 1.00 98.31 69 LEU A N 1
ATOM 559 C CA . LEU A 1 69 ? -2.223 5.072 2.167 1.00 98.31 69 LEU A CA 1
ATOM 560 C C . LEU A 1 69 ? -2.102 3.993 3.249 1.00 98.31 69 LEU A C 1
ATOM 562 O O . LEU A 1 69 ? -3.043 3.770 4.012 1.00 98.31 69 LEU A O 1
ATOM 566 N N . ARG A 1 70 ? -0.953 3.311 3.321 1.00 98.12 70 ARG A N 1
ATOM 567 C CA . ARG A 1 70 ? -0.699 2.299 4.352 1.00 98.12 70 ARG A CA 1
ATOM 568 C C . ARG A 1 70 ? -0.624 2.936 5.738 1.00 98.12 70 ARG A C 1
ATOM 570 O O . ARG A 1 70 ? -1.212 2.390 6.667 1.00 98.12 70 ARG A O 1
ATOM 577 N N . GLU A 1 71 ? 0.059 4.068 5.860 1.00 98.12 71 GLU A N 1
ATOM 578 C CA . GLU A 1 71 ? 0.174 4.828 7.108 1.00 98.12 71 GLU A CA 1
ATOM 579 C C . GLU A 1 71 ? -1.189 5.343 7.570 1.00 98.12 71 GLU A C 1
ATOM 581 O O . GLU A 1 71 ? -1.603 5.028 8.683 1.00 98.12 71 GLU A O 1
ATOM 586 N N . ALA A 1 72 ? -1.950 5.999 6.690 1.00 97.88 72 ALA A N 1
ATOM 587 C CA . ALA A 1 72 ? -3.294 6.482 7.007 1.00 97.88 72 ALA A CA 1
ATOM 588 C C . ALA A 1 72 ? -4.225 5.345 7.466 1.00 97.88 72 ALA A C 1
ATOM 590 O O . ALA A 1 72 ? -4.954 5.478 8.449 1.00 97.88 72 ALA A O 1
ATOM 591 N N . ARG A 1 73 ? -4.166 4.181 6.802 1.00 97.94 73 ARG A N 1
ATOM 592 C CA . ARG A 1 73 ? -4.945 3.002 7.206 1.00 97.94 73 ARG A CA 1
ATOM 593 C C . ARG A 1 73 ? -4.512 2.456 8.569 1.00 97.94 73 ARG A C 1
ATOM 595 O O . ARG A 1 73 ? -5.361 2.007 9.337 1.00 97.94 73 ARG A O 1
ATOM 602 N N . ALA A 1 74 ? -3.213 2.458 8.861 1.00 97.75 74 ALA A N 1
ATOM 603 C CA . ALA A 1 74 ? -2.695 2.015 10.151 1.00 97.75 74 ALA A CA 1
ATOM 604 C C . ALA A 1 74 ? -3.103 2.972 11.282 1.00 97.75 74 ALA A C 1
ATOM 606 O O . ALA A 1 74 ? -3.507 2.517 12.352 1.00 97.75 74 ALA A O 1
ATOM 607 N N . GLU A 1 75 ? -3.052 4.283 11.041 1.00 98.00 75 GLU A N 1
ATOM 608 C CA . GLU A 1 75 ? -3.506 5.300 11.993 1.00 98.00 75 GLU A CA 1
ATOM 609 C C . GLU A 1 75 ? -4.996 5.179 12.299 1.00 98.00 75 GLU A C 1
ATOM 611 O O . GLU A 1 75 ? -5.382 5.200 13.469 1.00 98.00 75 GLU A O 1
ATOM 616 N N . GLU A 1 76 ? -5.818 4.990 11.269 1.00 97.94 76 GLU A N 1
ATOM 617 C CA . GLU A 1 76 ? -7.255 4.773 11.422 1.00 97.94 76 GLU A CA 1
ATOM 618 C C . GLU A 1 76 ? -7.544 3.488 12.212 1.00 97.94 76 GLU A C 1
ATOM 620 O O . GLU A 1 76 ? -8.298 3.505 13.184 1.00 97.94 76 GLU A O 1
ATOM 625 N N . GLY A 1 77 ? -6.860 2.385 11.888 1.00 97.69 77 GLY A N 1
ATOM 626 C CA . GLY A 1 77 ? -6.972 1.138 12.652 1.00 97.69 77 GLY A CA 1
ATOM 627 C C . GLY A 1 77 ? -6.584 1.306 14.125 1.00 97.69 77 GLY A C 1
ATOM 628 O O . GLY A 1 77 ? -7.265 0.793 15.015 1.00 97.69 77 GLY A O 1
ATOM 629 N N . ARG A 1 78 ? -5.526 2.076 14.408 1.00 97.69 78 ARG A N 1
ATOM 630 C CA . ARG A 1 78 ? -5.102 2.383 15.781 1.00 97.69 78 ARG A CA 1
ATOM 631 C C . ARG A 1 78 ? -6.130 3.249 16.511 1.00 97.69 78 ARG A C 1
ATOM 633 O O . ARG A 1 78 ? -6.376 3.018 17.697 1.00 97.69 78 ARG A O 1
ATOM 640 N N . ARG A 1 79 ? -6.730 4.228 15.826 1.00 97.69 79 ARG A N 1
ATOM 641 C CA . ARG A 1 79 ? -7.794 5.078 16.380 1.00 97.69 79 ARG A CA 1
ATOM 642 C C . ARG A 1 79 ? -8.994 4.230 16.788 1.00 97.69 79 ARG A C 1
ATOM 644 O O . ARG A 1 79 ? -9.381 4.273 17.952 1.00 97.69 79 ARG A O 1
ATOM 651 N N . GLN A 1 80 ? -9.491 3.388 15.886 1.00 97.25 80 GLN A N 1
ATOM 652 C CA . GLN A 1 80 ? -10.623 2.499 16.164 1.00 97.25 80 GLN A CA 1
ATOM 653 C C . GLN A 1 80 ? -10.340 1.531 17.315 1.00 97.25 80 GLN A C 1
ATOM 655 O O . GLN A 1 80 ? -11.196 1.319 18.173 1.00 97.25 80 GLN A O 1
ATOM 660 N N . LEU A 1 81 ? -9.132 0.958 17.370 1.00 97.56 81 LEU A N 1
ATOM 661 C CA . LEU A 1 81 ? -8.740 0.092 18.482 1.00 97.56 81 LEU A CA 1
ATOM 662 C C . LEU A 1 81 ? -8.745 0.855 19.812 1.00 97.56 81 LEU A C 1
ATOM 664 O O . LEU A 1 81 ? -9.222 0.330 20.813 1.00 97.56 81 LEU A O 1
ATOM 668 N N . THR A 1 82 ? -8.262 2.098 19.814 1.00 98.12 82 THR A N 1
ATOM 669 C CA . THR A 1 82 ? -8.252 2.952 21.009 1.00 98.12 82 THR A CA 1
ATOM 670 C C . THR A 1 82 ? -9.672 3.282 21.463 1.00 98.12 82 THR A C 1
ATOM 672 O O . THR A 1 82 ? -9.969 3.178 22.649 1.00 98.12 82 THR A O 1
ATOM 675 N N . GLU A 1 83 ? -10.566 3.638 20.541 1.00 97.06 83 GLU A N 1
ATOM 676 C CA . GLU A 1 83 ? -11.976 3.901 20.856 1.00 97.06 83 GLU A CA 1
ATOM 677 C C . GLU A 1 83 ? -12.664 2.661 21.437 1.00 97.06 83 GLU A C 1
ATOM 679 O O . GLU A 1 83 ? -13.314 2.743 22.482 1.00 97.06 83 GLU A O 1
ATOM 684 N N . ARG A 1 84 ? -12.462 1.491 20.817 1.00 96.44 84 ARG A N 1
ATOM 685 C CA . ARG A 1 84 ? -12.975 0.217 21.340 1.00 96.44 84 ARG A CA 1
ATOM 686 C C . ARG A 1 84 ? -12.429 -0.096 22.727 1.00 96.44 84 ARG A C 1
ATOM 688 O O . ARG A 1 84 ? -13.204 -0.492 23.594 1.00 96.44 84 ARG A O 1
ATOM 695 N N . GLN A 1 85 ? -11.132 0.111 22.942 1.00 97.44 85 GLN A N 1
ATOM 696 C CA . GLN A 1 85 ? -10.510 -0.101 24.244 1.00 97.44 85 GLN A CA 1
ATOM 697 C C . GLN A 1 85 ? -11.121 0.822 25.299 1.00 97.44 85 GLN A C 1
ATOM 699 O O . GLN A 1 85 ? -11.511 0.344 26.353 1.00 97.44 85 GLN A O 1
ATOM 704 N N . GLN A 1 86 ? -11.301 2.112 25.002 1.00 97.44 86 GLN A N 1
ATOM 705 C CA . GLN A 1 86 ? -11.905 3.061 25.944 1.00 97.44 86 GLN A CA 1
ATOM 706 C C . GLN A 1 86 ? -13.334 2.680 26.338 1.00 97.44 86 GLN A C 1
ATOM 708 O O . GLN A 1 86 ? -13.719 2.849 27.494 1.00 97.44 86 GLN A O 1
ATOM 713 N N . VAL A 1 87 ? -14.141 2.195 25.389 1.00 96.50 87 VAL A N 1
ATOM 714 C CA . VAL A 1 87 ? -15.486 1.686 25.697 1.00 96.50 87 VAL A CA 1
ATOM 715 C C . VAL A 1 87 ? -15.390 0.440 26.577 1.00 96.50 87 VAL A C 1
ATOM 717 O O . VAL A 1 87 ? -16.102 0.358 27.574 1.00 96.50 87 VAL A O 1
ATOM 720 N N . GLY A 1 88 ? -14.478 -0.481 26.257 1.00 97.25 88 GLY A N 1
ATOM 721 C CA . GLY A 1 88 ? -14.195 -1.659 27.078 1.00 97.25 88 GLY A CA 1
ATOM 722 C C . GLY A 1 88 ? -13.786 -1.298 28.508 1.00 97.25 88 GLY A C 1
ATOM 723 O O . GLY A 1 88 ? -14.376 -1.813 29.451 1.00 97.25 88 GLY A O 1
ATOM 724 N N . ASP A 1 89 ? -12.858 -0.356 28.677 1.00 97.94 89 ASP A N 1
ATOM 725 C CA . ASP A 1 89 ? -12.378 0.106 29.982 1.00 97.94 89 ASP A CA 1
ATOM 726 C C . ASP A 1 89 ? -13.508 0.746 30.799 1.00 97.94 89 ASP A C 1
ATOM 728 O O . ASP A 1 89 ? -13.671 0.452 31.983 1.00 97.94 89 ASP A O 1
ATOM 732 N N . LYS A 1 90 ? -14.342 1.584 30.167 1.00 96.62 90 LYS A N 1
ATOM 733 C CA . LYS A 1 90 ? -15.514 2.194 30.821 1.00 96.62 90 LYS A CA 1
ATOM 734 C C . LYS A 1 90 ? -16.513 1.140 31.290 1.00 96.62 90 LYS A C 1
ATOM 736 O O . LYS A 1 90 ? -16.965 1.202 32.432 1.00 96.62 90 LYS A O 1
ATOM 741 N N . LEU A 1 91 ? -16.840 0.177 30.427 1.00 96.56 91 LEU A N 1
ATOM 742 C CA . LEU A 1 91 ? -17.733 -0.928 30.776 1.00 96.56 91 LEU A CA 1
ATOM 743 C C . LEU A 1 91 ? -17.133 -1.785 31.890 1.00 96.56 91 LEU A C 1
ATOM 745 O O . LEU A 1 91 ? -17.847 -2.156 32.814 1.00 96.56 91 LEU A O 1
ATOM 749 N N . GLN A 1 92 ? -15.828 -2.049 31.852 1.00 96.38 92 GLN A N 1
ATOM 750 C CA . GLN A 1 92 ? -15.139 -2.818 32.882 1.00 96.38 92 GLN A CA 1
ATOM 751 C C . GLN A 1 92 ? -15.201 -2.121 34.244 1.00 96.38 92 GLN A C 1
ATOM 753 O O . GLN A 1 92 ? -15.490 -2.779 35.237 1.00 96.38 92 GLN A O 1
ATOM 758 N N . VAL A 1 93 ? -14.991 -0.801 34.304 1.00 95.56 93 VAL A N 1
ATOM 759 C CA . VAL A 1 93 ? -15.148 -0.026 35.548 1.00 95.56 93 VAL A CA 1
ATOM 760 C C . VAL A 1 93 ? -16.576 -0.143 36.084 1.00 95.56 93 VAL A C 1
ATOM 762 O O . VAL A 1 93 ? -16.768 -0.394 37.272 1.00 95.56 93 VAL A O 1
ATOM 765 N N . GLN A 1 94 ? -17.583 -0.011 35.215 1.00 90.69 94 GLN A N 1
ATOM 766 C CA . GLN A 1 94 ? -18.986 -0.165 35.611 1.00 90.69 94 GLN A CA 1
ATOM 767 C C . GLN A 1 94 ? -19.298 -1.586 36.097 1.00 90.69 94 GLN A C 1
ATOM 769 O O . GLN A 1 94 ? -19.974 -1.749 37.111 1.00 90.69 94 GLN A O 1
ATOM 774 N N . LEU A 1 95 ? -18.777 -2.609 35.416 1.00 89.94 95 LEU A N 1
ATOM 775 C CA . LEU A 1 95 ? -18.913 -4.005 35.825 1.00 89.94 95 LEU A CA 1
ATOM 776 C C . LEU A 1 95 ? -18.255 -4.262 37.180 1.00 89.94 95 LEU A C 1
ATOM 778 O O . LEU A 1 95 ? -18.854 -4.956 37.993 1.00 89.94 95 LEU A O 1
ATOM 782 N N . SER A 1 96 ? -17.084 -3.683 37.457 1.00 90.44 96 SER A N 1
ATOM 783 C CA . SER A 1 96 ? -16.433 -3.803 38.767 1.00 90.44 96 SER A CA 1
ATOM 784 C C . SER A 1 96 ? -17.308 -3.226 39.885 1.00 90.44 96 SER A C 1
ATOM 786 O O . SER A 1 96 ? -17.533 -3.897 40.888 1.00 90.44 96 SER A O 1
ATOM 788 N N . VAL A 1 97 ? -17.888 -2.035 39.685 1.00 89.19 97 VAL A N 1
ATOM 789 C CA . VAL A 1 97 ? -18.823 -1.437 40.660 1.00 89.19 97 VAL A CA 1
ATOM 790 C C . VAL A 1 97 ? -20.059 -2.320 40.855 1.00 89.19 97 VAL A C 1
ATOM 792 O O . VAL A 1 97 ? -20.470 -2.583 41.983 1.00 89.19 97 VAL A O 1
ATOM 795 N N . LEU A 1 98 ? -20.649 -2.829 39.769 1.00 86.75 98 LEU A N 1
ATOM 796 C CA . LEU A 1 98 ? -21.796 -3.738 39.857 1.00 86.75 98 LEU A CA 1
ATOM 797 C C . LEU A 1 98 ? -21.441 -5.047 40.571 1.00 86.75 98 LEU A C 1
ATOM 799 O O . LEU A 1 98 ? -22.258 -5.565 41.326 1.00 86.75 98 LEU A O 1
ATOM 803 N N . GLN A 1 99 ? -20.231 -5.571 40.374 1.00 86.19 99 GLN A N 1
ATOM 804 C CA . GLN A 1 99 ? -19.750 -6.766 41.064 1.00 86.19 99 GLN A CA 1
ATOM 805 C C . GLN A 1 99 ? -19.554 -6.536 42.562 1.00 86.19 99 GLN A C 1
ATOM 807 O O . GLN A 1 99 ? -19.742 -7.470 43.334 1.00 86.19 99 GLN A O 1
ATOM 812 N N . GLU A 1 100 ? -19.208 -5.332 43.006 1.00 85.81 100 GLU A N 1
ATOM 813 C CA . GLU A 1 100 ? -19.156 -5.021 44.440 1.00 85.81 100 GLU A CA 1
ATOM 814 C C . GLU A 1 100 ? -20.559 -4.994 45.062 1.00 85.81 100 GLU A C 1
ATOM 816 O O . GLU A 1 100 ? -20.755 -5.473 46.179 1.00 85.81 100 GLU A O 1
ATOM 821 N N . LEU A 1 101 ? -21.551 -4.507 44.311 1.00 85.50 101 LEU A N 1
ATOM 822 C CA . LEU A 1 101 ? -22.926 -4.323 44.782 1.00 85.50 101 LEU A CA 1
ATOM 823 C C . LEU A 1 101 ? -23.832 -5.542 44.578 1.00 85.50 101 LEU A C 1
ATOM 825 O O . LEU A 1 101 ? -24.883 -5.628 45.208 1.00 85.50 101 LEU A O 1
ATOM 829 N N . MET A 1 102 ? -23.484 -6.472 43.684 1.00 84.75 102 MET A N 1
ATOM 830 C CA . MET A 1 102 ? -24.346 -7.594 43.297 1.00 84.75 102 MET A CA 1
ATOM 831 C C . MET A 1 102 ? -23.555 -8.884 43.041 1.00 84.75 102 MET A C 1
ATOM 833 O O . MET A 1 102 ? -22.413 -8.876 42.583 1.00 84.75 102 MET A O 1
ATOM 837 N N . GLN A 1 103 ? -24.146 -10.032 43.363 1.00 86.69 103 GLN A N 1
ATOM 838 C CA . GLN A 1 103 ? -23.709 -11.357 42.912 1.00 86.69 103 GLN A CA 1
ATOM 839 C C . GLN A 1 103 ? -24.577 -11.756 41.722 1.00 86.69 103 GLN A C 1
ATOM 841 O O . GLN A 1 103 ? -25.801 -11.668 41.794 1.00 86.69 103 GLN A O 1
ATOM 846 N N . CYS A 1 104 ? -23.945 -12.179 40.633 1.00 86.81 104 CYS A N 1
ATOM 847 C CA . CYS A 1 104 ? -24.630 -12.715 39.465 1.00 86.81 104 CYS A CA 1
ATOM 848 C C . CYS A 1 104 ? -24.292 -14.201 39.353 1.00 86.81 104 CYS A C 1
ATOM 850 O O . CYS A 1 104 ? -23.115 -14.560 39.293 1.00 86.81 104 CYS A O 1
ATOM 852 N N . HIS A 1 105 ? -25.311 -15.054 39.334 1.00 88.50 105 HIS A N 1
ATOM 853 C CA . HIS A 1 105 ? -25.163 -16.487 39.126 1.00 88.50 105 HIS A CA 1
ATOM 854 C C . HIS A 1 105 ? -25.764 -16.871 37.782 1.00 88.50 105 HIS A C 1
ATOM 856 O O . HIS A 1 105 ? -26.934 -16.607 37.515 1.00 88.50 105 HIS A O 1
ATOM 862 N N . LEU A 1 106 ? -24.967 -17.529 36.945 1.00 91.31 106 LEU A N 1
ATOM 863 C CA . LEU A 1 106 ? -25.481 -18.184 35.753 1.00 91.31 106 LEU A CA 1
ATOM 864 C C . LEU A 1 106 ? -26.305 -19.403 36.181 1.00 91.31 106 LEU A C 1
ATOM 866 O O . LEU A 1 106 ? -25.778 -20.287 36.854 1.00 91.31 106 LEU A O 1
ATOM 870 N N . LEU A 1 107 ? -27.580 -19.440 35.798 1.00 92.31 107 LEU A N 1
ATOM 871 C CA . LEU A 1 107 ? -28.462 -20.578 36.061 1.00 92.31 107 LEU A CA 1
ATOM 872 C C . LEU A 1 107 ? -28.420 -21.577 34.902 1.00 92.31 107 LEU A C 1
ATOM 874 O O . LEU A 1 107 ? -28.222 -22.769 35.124 1.00 92.31 107 LEU A O 1
ATOM 878 N N . SER A 1 108 ? -28.574 -21.090 33.670 1.00 92.88 108 SER A N 1
ATOM 879 C CA . SER A 1 108 ? -28.488 -21.901 32.453 1.00 92.88 108 SER A CA 1
ATOM 880 C C . SER A 1 108 ? -28.060 -21.060 31.254 1.00 92.88 108 SER A C 1
ATOM 882 O O . SER A 1 108 ? -28.297 -19.850 31.203 1.00 92.88 108 SER A O 1
ATOM 884 N N . ILE A 1 109 ? -27.415 -21.716 30.290 1.00 94.56 109 ILE A N 1
ATOM 885 C CA . ILE A 1 109 ? -27.097 -21.150 28.982 1.00 94.56 109 ILE A CA 1
ATOM 886 C C . ILE A 1 109 ? -27.383 -22.195 27.908 1.00 94.56 109 ILE A C 1
ATOM 888 O O . ILE A 1 109 ? -26.778 -23.267 27.903 1.00 94.56 109 ILE A O 1
ATOM 892 N N . ASP A 1 110 ? -28.284 -21.847 26.998 1.00 90.06 110 ASP A N 1
ATOM 893 C CA . ASP A 1 110 ? -28.721 -22.686 25.887 1.00 90.06 110 ASP A CA 1
ATOM 894 C C . ASP A 1 110 ? -28.468 -21.973 24.544 1.00 90.06 110 ASP A C 1
ATOM 896 O O . ASP A 1 110 ? -27.879 -20.893 24.477 1.00 90.06 110 ASP A O 1
ATOM 900 N N . GLN A 1 111 ? -28.895 -22.573 23.427 1.00 90.00 111 GLN A N 1
ATOM 901 C CA . GLN A 1 111 ? -28.663 -22.012 22.083 1.00 90.00 111 GLN A CA 1
ATOM 902 C C . GLN A 1 111 ? -29.437 -20.708 21.811 1.00 90.00 111 GLN A C 1
ATOM 904 O O . GLN A 1 111 ? -29.115 -19.976 20.872 1.00 90.00 111 GLN A O 1
ATOM 909 N N . SER A 1 112 ? -30.481 -20.424 22.587 1.00 91.56 112 SER A N 1
ATOM 910 C CA . SER A 1 112 ? -31.385 -19.287 22.365 1.00 91.56 112 SER A CA 1
ATOM 911 C C . SER A 1 112 ? -31.906 -18.668 23.663 1.00 91.56 112 SER A C 1
ATOM 913 O O . SER A 1 112 ? -32.829 -17.859 23.619 1.00 91.56 112 SER A O 1
ATOM 915 N N . GLU A 1 113 ? -31.338 -19.048 24.810 1.00 93.00 113 GLU A N 1
ATOM 916 C CA . GLU A 1 113 ? -31.770 -18.576 26.124 1.00 93.00 113 GLU A CA 1
ATOM 917 C C . GLU A 1 113 ? -30.597 -18.517 27.116 1.00 93.00 113 GLU A C 1
ATOM 919 O O . GLU A 1 113 ? -29.733 -19.395 27.140 1.00 93.00 113 GLU A O 1
ATOM 924 N N . LEU A 1 114 ? -30.572 -17.471 27.941 1.00 93.75 114 LEU A N 1
ATOM 925 C CA . LEU A 1 114 ? -29.641 -17.251 29.044 1.00 93.75 114 LEU A CA 1
ATOM 926 C C . LEU A 1 114 ? -30.444 -16.912 30.295 1.00 93.75 114 LEU A C 1
ATOM 928 O O . LEU A 1 114 ? -31.077 -15.858 30.351 1.00 93.75 114 LEU A O 1
ATOM 932 N N . SER A 1 115 ? -30.362 -17.757 31.318 1.00 92.88 115 SER A N 1
ATOM 933 C CA . SER A 1 115 ? -30.984 -17.488 32.615 1.00 92.88 115 SER A CA 1
ATOM 934 C C . SER A 1 115 ? -29.937 -17.132 33.662 1.00 92.88 115 SER A C 1
ATOM 936 O O . SER A 1 115 ? -28.965 -17.865 33.859 1.00 92.88 115 SER A O 1
ATOM 938 N N . VAL A 1 116 ? -30.144 -16.026 34.373 1.00 93.25 116 VAL A N 1
ATOM 939 C CA . VAL A 1 116 ? -29.254 -15.539 35.435 1.00 93.25 116 VAL A CA 1
ATOM 940 C C . VAL A 1 116 ? -30.036 -15.172 36.691 1.00 93.25 116 VAL A C 1
ATOM 942 O O . VAL A 1 116 ? -31.189 -14.754 36.631 1.00 93.25 116 VAL A O 1
ATOM 945 N N . GLU A 1 117 ? -29.398 -15.310 37.844 1.00 92.00 117 GLU A N 1
ATOM 946 C CA . GLU A 1 117 ? -29.908 -14.855 39.131 1.00 92.00 117 GLU A CA 1
ATOM 947 C C . GLU A 1 117 ? -29.044 -13.710 39.652 1.00 92.00 117 GLU A C 1
ATOM 949 O O . GLU A 1 117 ? -27.820 -13.814 39.716 1.00 92.00 117 GLU A O 1
ATOM 954 N N . LEU A 1 118 ? -29.692 -12.620 40.039 1.00 88.25 118 LEU A N 1
ATOM 955 C CA . LEU A 1 118 ? -29.074 -11.411 40.550 1.00 88.25 118 LEU A CA 1
ATOM 956 C C . LEU A 1 118 ? -29.405 -11.253 42.038 1.00 88.25 118 LEU A C 1
ATOM 958 O O . LEU A 1 118 ? -30.573 -11.154 42.412 1.00 88.25 118 LEU A O 1
ATOM 962 N N . ARG A 1 119 ? -28.379 -11.196 42.891 1.00 87.06 119 ARG A N 1
ATOM 963 C CA . ARG A 1 119 ? -28.511 -10.976 44.340 1.00 87.06 119 ARG A CA 1
ATOM 964 C C . ARG A 1 119 ? -27.803 -9.693 44.769 1.00 87.06 119 ARG A C 1
ATOM 966 O O . ARG A 1 119 ? -26.587 -9.609 44.596 1.00 87.06 119 ARG A O 1
ATOM 973 N N . PRO A 1 120 ? -28.505 -8.708 45.346 1.00 84.38 120 PRO A N 1
ATOM 974 C CA . PRO A 1 120 ? -27.863 -7.544 45.951 1.00 84.38 120 PRO A CA 1
ATOM 975 C C . PRO A 1 120 ? -26.930 -7.949 47.104 1.00 84.38 120 PRO A C 1
ATOM 977 O O . PRO A 1 120 ? -27.269 -8.812 47.911 1.00 84.38 120 PRO A O 1
ATOM 980 N N . ARG A 1 121 ? -25.760 -7.315 47.202 1.00 78.75 121 ARG A N 1
ATOM 981 C CA . ARG A 1 121 ? -24.858 -7.376 48.358 1.00 78.75 121 ARG A CA 1
ATOM 982 C C . ARG A 1 121 ? -24.996 -6.060 49.127 1.00 78.75 121 ARG A C 1
ATOM 984 O O . ARG A 1 121 ? -24.485 -5.044 48.656 1.00 78.75 121 ARG A O 1
ATOM 991 N N . PRO A 1 122 ? -25.697 -6.022 50.270 1.00 66.81 122 PRO A N 1
ATOM 992 C CA . PRO A 1 122 ? -25.777 -4.799 51.055 1.00 66.81 122 PRO A CA 1
ATOM 993 C C . PRO A 1 122 ? -24.378 -4.429 51.595 1.00 66.81 122 PRO A C 1
ATOM 995 O O . PRO A 1 122 ? -23.712 -5.280 52.185 1.00 66.81 122 PRO A O 1
ATOM 998 N N . PRO A 1 123 ? -23.911 -3.180 51.409 1.00 60.97 123 PRO A N 1
ATOM 999 C CA . PRO A 1 123 ? -22.565 -2.762 51.806 1.00 60.97 123 PRO A CA 1
ATOM 1000 C C . PRO A 1 123 ? -22.402 -2.486 53.314 1.00 60.97 123 PRO A C 1
ATOM 1002 O O . PRO A 1 123 ? -21.288 -2.216 53.751 1.00 60.97 123 PRO A O 1
ATOM 1005 N N . CYS A 1 124 ? -23.475 -2.538 54.117 1.00 55.03 124 CYS A N 1
ATOM 1006 C CA . CYS A 1 124 ? -23.443 -2.217 55.548 1.00 55.03 124 CYS A CA 1
ATOM 1007 C C . CYS A 1 124 ? -24.215 -3.258 56.379 1.00 55.03 124 CYS A C 1
ATOM 1009 O O . 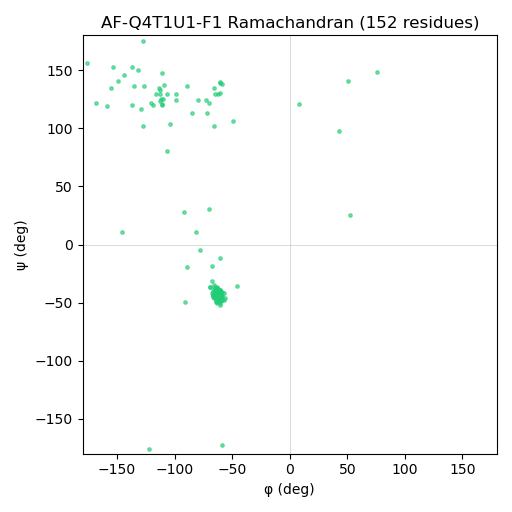CYS A 1 124 ? -25.310 -3.670 56.001 1.00 55.03 124 CYS A O 1
ATOM 1011 N N . SER A 1 125 ? -23.631 -3.675 57.504 1.00 55.25 125 SER A N 1
ATOM 1012 C CA . SER A 1 125 ? -24.009 -4.835 58.329 1.00 55.25 125 SER A CA 1
ATOM 1013 C C . SER A 1 125 ? -25.166 -4.618 59.309 1.00 55.25 125 SER A C 1
ATOM 1015 O O . SER A 1 125 ? -25.423 -5.488 60.139 1.00 55.25 125 SER A O 1
ATOM 1017 N N . ASP A 1 126 ? -25.891 -3.506 59.225 1.00 54.91 126 ASP A N 1
ATOM 1018 C CA . ASP A 1 126 ? -26.907 -3.174 60.222 1.00 54.91 126 ASP A CA 1
ATOM 1019 C C . ASP A 1 126 ? -28.312 -3.369 59.640 1.00 54.91 126 ASP A C 1
ATOM 1021 O O . ASP A 1 126 ? -28.968 -2.439 59.191 1.00 54.91 126 ASP A O 1
ATOM 1025 N N . GLN A 1 127 ? -28.732 -4.638 59.641 1.00 59.56 127 GLN A N 1
ATOM 1026 C CA . GLN A 1 127 ? -30.114 -5.126 59.550 1.00 59.56 127 GLN A CA 1
ATOM 1027 C C . GLN A 1 127 ? -31.030 -4.440 58.523 1.00 59.56 127 GLN A C 1
ATOM 1029 O O . GLN A 1 127 ? -31.711 -3.462 58.827 1.00 59.56 127 GLN A O 1
ATOM 1034 N N . THR A 1 128 ? -31.201 -5.034 57.341 1.00 45.44 128 THR A N 1
ATOM 1035 C CA . THR A 1 128 ? -32.466 -4.893 56.600 1.00 45.44 128 THR A CA 1
ATOM 1036 C C . THR A 1 128 ? -32.605 -6.041 55.605 1.00 45.44 128 THR A C 1
ATOM 1038 O O . THR A 1 128 ? -31.721 -6.228 54.782 1.00 45.44 128 THR A O 1
ATOM 1041 N N . SER A 1 129 ? -33.671 -6.831 55.776 1.00 53.62 129 SER A N 1
ATOM 1042 C CA . SER A 1 129 ? -34.186 -7.948 54.964 1.00 53.62 129 SER A CA 1
ATOM 1043 C C . SER A 1 129 ? -33.308 -8.446 53.806 1.00 53.62 129 SER A C 1
ATOM 1045 O O . SER A 1 129 ? -33.064 -7.699 52.862 1.00 53.62 129 SER A O 1
ATOM 1047 N N . GLU A 1 130 ? -32.917 -9.731 53.826 1.00 63.56 130 GLU A N 1
ATOM 1048 C CA . GLU A 1 130 ? -32.423 -10.426 52.625 1.00 63.56 130 GLU A CA 1
ATOM 1049 C C . GLU A 1 130 ? -33.421 -10.185 51.484 1.00 63.56 130 GLU A C 1
ATOM 1051 O O . GLU A 1 130 ? -34.543 -10.683 51.515 1.00 63.56 130 GLU A O 1
ATOM 1056 N N . LEU A 1 131 ? -33.050 -9.334 50.524 1.00 69.88 131 LEU A N 1
ATOM 1057 C CA . LEU A 1 131 ? -33.866 -9.081 49.344 1.00 69.88 131 LEU A CA 1
ATOM 1058 C C . LEU A 1 131 ? -33.918 -10.365 48.520 1.00 69.88 131 LEU A C 1
ATOM 1060 O O . LEU A 1 131 ? -32.877 -10.986 48.283 1.00 69.88 131 LEU A O 1
ATOM 1064 N N . ASP A 1 132 ? -35.113 -10.729 48.060 1.00 75.81 132 ASP A N 1
ATOM 1065 C CA . ASP A 1 132 ? -35.276 -11.917 47.234 1.00 75.81 132 ASP A CA 1
ATOM 1066 C C . ASP A 1 132 ? -34.425 -11.819 45.953 1.00 75.81 132 ASP A C 1
ATOM 1068 O O . ASP A 1 132 ? -34.346 -10.754 45.325 1.00 75.81 132 ASP A O 1
ATOM 1072 N N . PRO A 1 133 ? -33.766 -12.920 45.543 1.00 83.69 133 PRO A N 1
ATOM 1073 C CA . PRO A 1 133 ? -32.978 -12.959 44.319 1.00 83.69 133 PRO A CA 1
ATOM 1074 C C . PRO A 1 133 ? -33.840 -12.663 43.085 1.00 83.69 133 PRO A C 1
ATOM 1076 O O . PRO A 1 133 ? -34.854 -13.320 42.845 1.00 83.69 133 PRO A O 1
ATOM 1079 N N . LEU A 1 134 ? -33.387 -11.738 42.237 1.00 87.94 134 LEU A N 1
ATOM 1080 C CA . LEU A 1 134 ? -34.045 -11.435 40.970 1.00 87.94 134 LEU A CA 1
ATOM 1081 C C . LEU A 1 134 ? -33.561 -12.404 39.891 1.00 87.94 134 LEU A C 1
ATOM 1083 O O . LEU A 1 134 ? -32.402 -12.359 39.479 1.00 87.94 134 LEU A O 1
ATOM 1087 N N . ARG A 1 135 ? -34.448 -13.266 39.400 1.00 91.06 135 ARG A N 1
ATOM 1088 C CA . ARG A 1 135 ? -34.148 -14.132 38.255 1.00 91.06 135 ARG A CA 1
ATOM 1089 C C . ARG A 1 135 ? -34.509 -13.429 36.961 1.00 91.06 135 ARG A C 1
ATOM 1091 O O . ARG A 1 135 ? -35.562 -12.812 36.864 1.00 91.06 135 ARG A O 1
ATOM 1098 N N . LEU A 1 136 ? -33.637 -13.526 35.973 1.00 92.38 136 LEU A N 1
ATOM 1099 C CA . LEU A 1 136 ? -33.836 -12.975 34.642 1.00 92.38 136 LEU A CA 1
ATOM 1100 C C . LEU A 1 136 ? -33.629 -14.091 33.628 1.00 92.38 136 LEU A C 1
ATOM 1102 O O . LEU A 1 136 ? -32.661 -14.841 33.745 1.00 92.38 136 LEU A O 1
ATOM 1106 N N . SER A 1 137 ? -34.499 -14.165 32.626 1.00 92.00 137 SER A N 1
ATOM 1107 C CA . SER A 1 137 ? -34.244 -14.949 31.417 1.00 92.00 137 SER A CA 1
ATOM 1108 C C . SER A 1 137 ? -34.175 -14.012 30.217 1.00 92.00 137 SER A C 1
ATOM 1110 O O . SER A 1 137 ? -35.040 -13.154 30.026 1.00 92.00 137 SER A O 1
ATOM 1112 N N . VAL A 1 138 ? -33.115 -14.147 29.429 1.00 93.06 138 VAL A N 1
ATOM 1113 C CA . VAL A 1 138 ? -32.940 -13.461 28.152 1.00 93.06 138 VAL A CA 1
ATOM 1114 C C . VAL A 1 138 ? -33.020 -14.507 27.058 1.00 93.06 138 VAL A C 1
ATOM 1116 O O . VAL A 1 138 ? -32.182 -15.400 27.011 1.00 93.06 138 VAL A O 1
ATOM 1119 N N . SER A 1 139 ? -33.978 -14.373 26.150 1.00 92.12 139 SER A N 1
ATOM 1120 C CA . SER A 1 139 ? -34.074 -15.218 24.958 1.00 92.12 139 SER A CA 1
ATOM 1121 C C . SER A 1 139 ? -33.773 -14.417 23.696 1.00 92.12 139 SER A C 1
ATOM 1123 O O . SER A 1 139 ? -34.043 -13.215 23.630 1.00 92.12 139 SER A O 1
ATOM 1125 N N . TRP A 1 140 ? -33.186 -15.066 22.692 1.00 93.12 140 TRP A N 1
ATOM 1126 C CA . TRP A 1 140 ? -32.862 -14.452 21.402 1.00 93.12 140 TRP A CA 1
ATOM 1127 C C . TRP A 1 140 ? -33.216 -15.368 20.240 1.00 93.12 140 TRP A C 1
ATOM 1129 O O . TRP A 1 140 ? -33.214 -16.591 20.363 1.00 93.12 140 TRP A O 1
ATOM 1139 N N . SER A 1 141 ? -33.498 -14.770 19.085 1.00 87.00 141 SER A N 1
ATOM 1140 C CA . SER A 1 141 ? -33.734 -15.507 17.842 1.00 87.00 141 SER A CA 1
ATOM 1141 C C . SER A 1 141 ? -32.851 -14.981 16.705 1.00 87.00 141 SER A C 1
ATOM 1143 O O . SER A 1 141 ? -32.151 -13.983 16.858 1.00 87.00 141 SER A O 1
ATOM 1145 N N . GLN A 1 142 ? -32.896 -15.636 15.540 1.00 81.81 142 GLN A N 1
ATOM 1146 C CA . GLN A 1 142 ? -32.095 -15.264 14.364 1.00 81.81 142 GLN A CA 1
ATOM 1147 C C . GLN A 1 142 ? -32.359 -13.843 13.828 1.00 81.81 142 GLN A C 1
ATOM 1149 O O . GLN A 1 142 ? -31.606 -13.369 12.985 1.00 81.81 142 GLN A O 1
ATOM 1154 N N . GLY A 1 143 ? -33.415 -13.160 14.281 1.00 80.88 143 GLY A N 1
ATOM 1155 C CA . GLY A 1 143 ? -33.761 -11.809 13.834 1.00 80.88 143 GLY A CA 1
ATOM 1156 C C . GLY A 1 143 ? -33.170 -10.670 14.672 1.00 80.88 143 GLY A C 1
ATOM 1157 O O . GLY A 1 143 ? -33.840 -9.645 14.774 1.00 80.88 143 GLY A O 1
ATOM 1158 N N . ASP A 1 144 ? -32.016 -10.862 15.326 1.00 79.75 144 ASP A N 1
ATOM 1159 C CA . ASP A 1 144 ? -31.307 -9.865 16.162 1.00 79.75 144 ASP A CA 1
ATOM 1160 C C . ASP A 1 144 ? -32.157 -9.192 17.259 1.00 79.75 144 ASP A C 1
ATOM 1162 O O . ASP A 1 144 ? -31.878 -8.081 17.713 1.00 79.75 144 ASP A O 1
ATOM 1166 N N . HIS A 1 145 ? -33.206 -9.867 17.721 1.00 85.50 145 HIS A N 1
ATOM 1167 C CA . HIS A 1 145 ? -34.047 -9.387 18.810 1.00 85.50 145 HIS A CA 1
ATOM 1168 C C . HIS A 1 145 ? -33.833 -10.216 20.070 1.00 85.50 145 HIS A C 1
ATOM 1170 O O . HIS A 1 145 ? -33.788 -11.446 20.027 1.00 85.50 145 HIS A O 1
ATOM 1176 N N . PHE A 1 146 ? -33.762 -9.508 21.196 1.00 89.81 146 PHE A N 1
ATOM 1177 C CA . PHE A 1 146 ? -33.643 -10.073 22.532 1.00 89.81 146 PHE A CA 1
ATOM 1178 C C . PHE A 1 146 ? -34.928 -9.781 23.308 1.00 89.81 146 PHE A C 1
ATOM 1180 O O . PHE A 1 146 ? -35.415 -8.648 23.298 1.00 89.81 146 PHE A O 1
ATOM 1187 N N . GLN A 1 147 ? -35.475 -10.789 23.980 1.00 90.38 147 GLN A N 1
ATOM 1188 C CA . GLN A 1 147 ? -36.589 -10.635 24.911 1.00 90.38 147 GLN A CA 1
ATOM 1189 C C . GLN A 1 147 ? -36.089 -10.876 26.333 1.00 90.38 147 GLN A C 1
ATOM 1191 O O . GLN A 1 147 ? -35.515 -11.924 26.618 1.00 90.38 147 GLN A O 1
ATOM 1196 N N . LEU A 1 148 ? -36.316 -9.905 27.219 1.00 92.06 148 LEU A N 1
ATOM 1197 C CA . LEU A 1 148 ? -36.014 -10.012 28.644 1.00 92.06 148 LEU A CA 1
ATOM 1198 C C . LEU A 1 148 ? -37.293 -10.363 29.407 1.00 92.06 148 LEU A C 1
ATOM 1200 O O . LEU A 1 148 ? -38.283 -9.636 29.330 1.00 92.06 148 LEU A O 1
ATOM 1204 N N . GLN A 1 149 ? -37.251 -11.451 30.163 1.00 91.00 149 GLN A N 1
ATOM 1205 C CA . GLN A 1 149 ? -38.327 -11.905 31.033 1.00 91.00 149 GLN A CA 1
ATOM 1206 C C . GLN A 1 149 ? -37.887 -11.807 32.494 1.00 91.00 149 GLN A C 1
ATOM 1208 O O . GLN A 1 149 ? -36.785 -12.220 32.861 1.00 91.00 149 GLN A O 1
ATOM 1213 N N . VAL A 1 150 ? -38.777 -11.269 33.326 1.00 84.06 150 VAL A N 1
ATOM 1214 C CA . VAL A 1 150 ? -38.627 -11.195 34.781 1.00 84.06 150 VAL A CA 1
ATOM 1215 C C . VAL A 1 150 ? -39.817 -11.946 35.385 1.00 84.06 150 VAL A C 1
ATOM 1217 O O . VAL A 1 150 ? -40.953 -11.586 35.065 1.00 84.06 150 VAL A O 1
ATOM 1220 N N . PRO A 1 151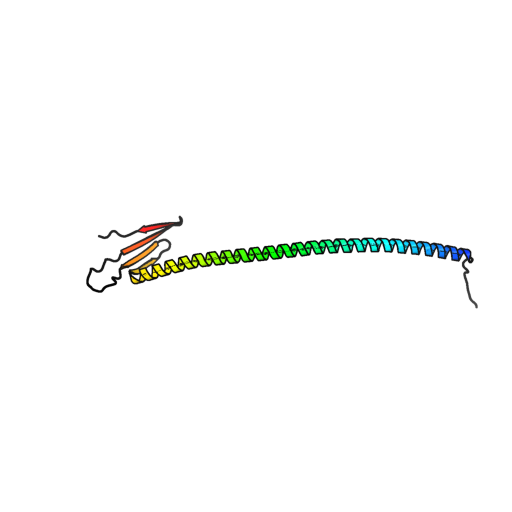 ? -39.616 -12.998 36.199 1.00 72.44 151 PRO A N 1
ATOM 1221 C CA . PRO A 1 151 ? -40.718 -13.687 36.851 1.00 72.44 151 PRO A CA 1
ATOM 1222 C C . PRO A 1 151 ? -41.474 -12.712 37.756 1.00 72.44 151 PRO A C 1
ATOM 1224 O O . PRO A 1 151 ? -40.866 -11.879 38.431 1.00 72.44 151 PRO A O 1
ATOM 1227 N N . ALA A 1 152 ? -42.802 -12.812 37.770 1.00 55.50 152 ALA A N 1
ATOM 1228 C CA . ALA A 1 152 ? -43.626 -12.020 38.672 1.00 55.50 152 ALA A CA 1
ATOM 1229 C C . ALA A 1 152 ? -43.288 -12.375 40.130 1.00 55.50 152 ALA A C 1
ATOM 1231 O O . ALA A 1 152 ? -43.259 -13.551 40.490 1.00 55.50 152 ALA A O 1
ATOM 1232 N N . ILE A 1 153 ? -43.027 -11.355 40.947 1.00 54.94 153 ILE A N 1
ATOM 1233 C CA . ILE A 1 153 ? -42.814 -11.495 42.390 1.00 54.94 153 ILE A CA 1
ATOM 1234 C C . ILE A 1 153 ? -44.188 -11.805 43.004 1.00 54.94 153 ILE A C 1
ATOM 1236 O O . ILE A 1 153 ? -45.094 -10.976 42.898 1.00 54.94 153 ILE A O 1
ATOM 1240 N N . SER A 1 154 ? -44.369 -13.011 43.549 1.00 44.16 154 SER A N 1
ATOM 1241 C CA . SER A 1 154 ? -45.604 -13.482 44.202 1.00 44.16 154 SER A CA 1
ATOM 1242 C C . SER A 1 154 ? -45.530 -13.357 45.712 1.00 44.16 154 SER A C 1
ATOM 1244 O O . SER A 1 154 ? -44.515 -13.851 46.249 1.00 44.16 154 SER A O 1
#

Solvent-accessible surface area (backbone atoms only — not comparable to full-atom values): 8996 Å² total; per-residue (Å²): 140,77,91,79,90,76,92,73,78,98,49,61,74,68,47,54,52,50,52,52,51,51,52,53,50,52,51,50,53,54,50,51,55,49,51,52,53,50,51,53,50,49,52,52,52,50,56,51,49,51,53,49,53,54,50,50,53,53,50,52,51,53,51,52,52,53,50,51,54,49,51,55,52,49,53,50,52,50,49,53,50,50,55,53,47,52,54,49,53,53,51,49,55,51,49,52,55,47,54,68,42,31,47,77,42,83,74,48,79,60,100,44,39,39,30,36,37,40,34,79,43,78,93,66,92,77,82,77,76,89,70,79,66,47,52,39,39,41,35,48,55,98,80,85,48,76,47,81,45,68,75,83,90,127

Mean predicted aligned error: 14.17 Å

Radius of gyration: 49.91 Å; Cα contacts (8 Å, |Δi|>4): 88; chains: 1; bounding box: 106×39×129 Å